Protein AF-A0A2I0HFB6-F1 (afdb_monomer_lite)

pLDDT: mean 73.24, std 8.78, range [55.12, 88.38]

Foldseek 3Di:
DDADPVRDDDDPPPPPPCVPPDDDPCDPPPPPPDQDPVSVVVVVVVVVVVVVVVVVVVVVVVVVVVVVVVD

Radius of gyration: 29.17 Å; chains: 1; bounding box: 41×57×66 Å

Secondary structure (DSSP, 8-state):
-EE-TTS-EE-------GGGSPPPP-------PPPPHHHHHHHHHHHHHHHHHHHHHHHHHHHHHHHHHT-

Sequence (71 aa):
MVMRDNGDIVTDTEDFDTDDMPPLEDVPEEEYLAPDALTLVAMRALSLQTKRVEEVQQENIFHTRCYIKDK

Structure (mmCIF, N/CA/C/O backbone):
data_AF-A0A2I0HFB6-F1
#
_entry.id   AF-A0A2I0HFB6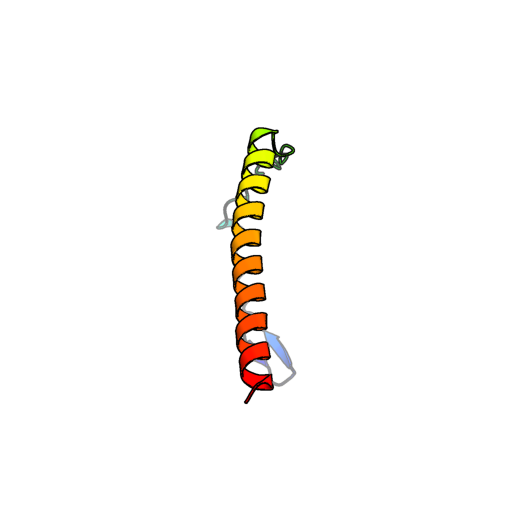-F1
#
loop_
_atom_site.group_PDB
_atom_site.id
_atom_site.type_symbol
_atom_site.label_atom_id
_atom_site.label_alt_id
_atom_site.label_comp_id
_atom_site.label_asym_id
_atom_site.label_entity_id
_atom_site.label_seq_id
_atom_site.pdbx_PDB_ins_code
_atom_site.Cartn_x
_atom_site.Cartn_y
_atom_site.Cartn_z
_atom_site.occupancy
_atom_site.B_iso_or_equiv
_atom_site.auth_seq_id
_atom_site.auth_comp_id
_atom_site.auth_asym_id
_atom_site.auth_atom_id
_atom_site.pdbx_PDB_model_num
ATOM 1 N N . MET A 1 1 ? 4.041 -34.654 -29.961 1.00 68.81 1 MET A N 1
ATOM 2 C CA . MET A 1 1 ? 4.811 -35.386 -28.928 1.00 68.81 1 MET A CA 1
ATOM 3 C C . MET A 1 1 ? 4.114 -36.701 -28.630 1.00 68.81 1 MET A C 1
ATOM 5 O O . MET A 1 1 ? 2.942 -36.673 -28.279 1.00 68.81 1 MET A O 1
ATOM 9 N N . VAL A 1 2 ? 4.794 -37.830 -28.817 1.00 79.94 2 VAL A N 1
ATOM 10 C CA . VAL A 1 2 ? 4.262 -39.186 -28.626 1.00 79.94 2 VAL A CA 1
ATOM 11 C C . VAL A 1 2 ? 5.264 -40.004 -27.807 1.00 79.94 2 VAL A C 1
ATOM 13 O O . VAL A 1 2 ? 6.452 -40.021 -28.117 1.00 79.94 2 VAL A O 1
ATOM 16 N N . MET A 1 3 ? 4.785 -40.674 -26.757 1.00 83.31 3 MET A N 1
ATOM 17 C CA . MET A 1 3 ? 5.576 -41.582 -25.915 1.00 83.31 3 MET A CA 1
ATOM 18 C C . MET A 1 3 ? 5.655 -42.964 -26.563 1.00 83.31 3 MET A C 1
ATOM 20 O O . MET A 1 3 ? 4.625 -43.518 -26.951 1.00 83.31 3 MET A O 1
ATOM 24 N N . ARG A 1 4 ? 6.859 -43.527 -26.655 1.00 84.38 4 ARG A N 1
ATOM 25 C CA . ARG A 1 4 ? 7.086 -44.906 -27.090 1.00 84.38 4 ARG A CA 1
ATOM 26 C C . ARG A 1 4 ? 7.049 -45.861 -25.897 1.00 84.38 4 ARG A C 1
ATOM 28 O O . ARG A 1 4 ? 7.175 -45.471 -24.740 1.00 84.38 4 ARG A O 1
ATOM 35 N N . ASP A 1 5 ? 6.842 -47.132 -26.201 1.00 84.75 5 ASP A N 1
ATOM 36 C CA . ASP A 1 5 ? 6.746 -48.248 -25.256 1.00 84.75 5 ASP A CA 1
ATOM 37 C C . ASP A 1 5 ? 8.030 -48.488 -24.449 1.00 84.75 5 ASP A C 1
ATOM 39 O O . ASP A 1 5 ? 7.978 -48.945 -23.309 1.00 84.75 5 ASP A O 1
ATOM 43 N N . ASN A 1 6 ? 9.176 -48.119 -25.015 1.00 88.06 6 ASN A N 1
ATOM 44 C CA . ASN A 1 6 ? 10.475 -48.107 -24.348 1.00 88.06 6 ASN A CA 1
ATOM 45 C C . ASN A 1 6 ? 10.682 -46.905 -23.401 1.00 88.06 6 ASN A C 1
ATOM 47 O O . ASN A 1 6 ? 11.732 -46.803 -22.772 1.00 88.06 6 ASN A O 1
ATOM 51 N N . GLY A 1 7 ? 9.686 -46.025 -23.270 1.00 78.94 7 GLY A N 1
ATOM 52 C CA . GLY A 1 7 ? 9.717 -44.863 -22.382 1.00 78.94 7 GLY A CA 1
ATOM 53 C C . GLY A 1 7 ? 10.336 -43.610 -22.999 1.00 78.94 7 GLY A C 1
ATOM 54 O O . GLY A 1 7 ? 10.317 -42.559 -22.360 1.00 78.94 7 GLY A O 1
ATOM 55 N N . ASP A 1 8 ? 10.832 -43.690 -24.234 1.00 83.88 8 ASP A N 1
ATOM 56 C CA . ASP A 1 8 ? 11.361 -42.529 -24.941 1.00 83.88 8 ASP A CA 1
ATOM 57 C C . ASP A 1 8 ? 10.223 -41.660 -25.481 1.00 83.88 8 ASP A C 1
ATOM 59 O O . ASP A 1 8 ? 9.224 -42.157 -26.012 1.00 83.88 8 ASP A O 1
ATOM 63 N N . ILE A 1 9 ? 10.382 -40.340 -25.394 1.00 80.19 9 ILE A N 1
ATOM 64 C CA . ILE A 1 9 ? 9.390 -39.387 -25.896 1.00 80.19 9 ILE A CA 1
ATOM 65 C C . ILE A 1 9 ? 9.870 -38.814 -27.222 1.00 80.19 9 ILE A C 1
ATOM 67 O O . ILE A 1 9 ? 10.917 -38.177 -27.275 1.00 80.19 9 ILE A O 1
ATOM 71 N N . VAL A 1 10 ? 9.093 -39.007 -28.289 1.00 78.69 10 VAL A N 1
ATOM 72 C CA . VAL A 1 10 ? 9.364 -38.405 -29.598 1.00 78.69 10 VAL A CA 1
ATOM 73 C C . VAL A 1 10 ? 8.414 -37.239 -29.822 1.00 78.69 10 VAL A C 1
ATOM 75 O O . VAL A 1 10 ? 7.220 -37.390 -30.080 1.00 78.69 10 VAL A O 1
ATOM 78 N N . THR A 1 11 ? 8.942 -36.036 -29.689 1.00 75.50 11 THR A N 1
ATOM 79 C CA . THR A 1 11 ? 8.387 -34.832 -30.305 1.00 75.50 11 THR A CA 1
ATOM 80 C C . THR A 1 11 ? 8.781 -34.803 -31.771 1.00 75.50 11 THR A C 1
ATOM 82 O O . THR A 1 11 ? 9.971 -34.887 -32.056 1.00 75.50 11 THR A O 1
ATOM 85 N N . ASP A 1 12 ? 7.818 -34.619 -32.679 1.00 66.69 12 ASP A N 1
ATOM 86 C CA . ASP A 1 12 ? 8.121 -33.907 -33.923 1.00 66.69 12 ASP A CA 1
ATOM 87 C C . ASP A 1 12 ? 8.512 -32.497 -33.491 1.00 66.69 12 ASP A C 1
ATOM 89 O O . ASP A 1 12 ? 7.662 -31.662 -33.182 1.00 66.69 12 ASP A O 1
ATOM 93 N N . THR A 1 13 ? 9.810 -32.285 -33.324 1.00 63.38 13 THR A N 1
ATOM 94 C CA . THR A 1 13 ? 10.397 -30.955 -33.320 1.00 63.38 13 THR A CA 1
ATOM 95 C C . 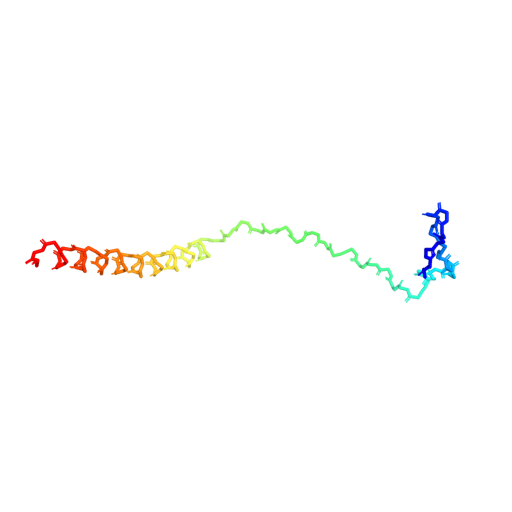THR A 1 13 ? 10.461 -30.536 -34.782 1.00 63.38 13 THR A C 1
ATOM 97 O O . THR A 1 13 ? 11.532 -30.518 -35.376 1.00 63.38 13 THR A O 1
ATOM 100 N N . GLU A 1 14 ? 9.297 -30.286 -35.388 1.00 61.72 14 GLU A N 1
ATOM 101 C CA . GLU A 1 14 ? 9.250 -29.199 -36.362 1.00 61.72 14 GLU A CA 1
ATOM 102 C C . GLU A 1 14 ? 9.737 -28.009 -35.552 1.00 61.72 14 GLU A C 1
ATOM 104 O O . GLU A 1 14 ? 9.164 -27.713 -34.495 1.00 61.72 14 GLU A O 1
ATOM 109 N N . ASP A 1 15 ? 10.906 -27.505 -35.936 1.00 62.06 15 ASP A N 1
ATOM 110 C CA . ASP A 1 15 ? 11.571 -26.385 -35.306 1.00 62.06 15 ASP A CA 1
ATOM 111 C C . ASP A 1 15 ? 10.485 -25.366 -34.978 1.00 62.06 15 ASP A C 1
ATOM 113 O O . ASP A 1 15 ? 9.798 -24.876 -35.872 1.00 62.06 15 ASP A O 1
ATOM 117 N N . PHE A 1 16 ? 10.200 -25.167 -33.686 1.00 62.19 16 PHE A N 1
ATOM 118 C CA . PHE A 1 16 ? 9.276 -24.115 -33.295 1.00 62.19 16 PHE A CA 1
ATOM 119 C C . PHE A 1 16 ? 9.974 -22.844 -33.748 1.00 62.19 16 PHE A C 1
ATOM 121 O O . PHE A 1 16 ? 10.886 -22.386 -33.060 1.00 62.19 16 PHE A O 1
ATOM 128 N N . ASP A 1 17 ? 9.613 -22.366 -34.939 1.00 65.31 17 ASP A N 1
ATOM 129 C CA . ASP A 1 17 ? 10.160 -21.172 -35.549 1.00 65.31 17 ASP A CA 1
ATOM 130 C C . ASP A 1 17 ? 9.820 -20.030 -34.602 1.00 65.31 17 ASP A C 1
ATOM 132 O O . ASP A 1 17 ? 8.752 -19.421 -34.629 1.00 65.31 17 ASP A O 1
ATOM 136 N N . THR A 1 18 ? 10.760 -19.748 -33.708 1.00 64.06 18 THR A N 1
ATOM 137 C CA . THR A 1 18 ? 10.744 -18.549 -32.881 1.00 64.06 18 THR A CA 1
ATOM 138 C C . THR A 1 18 ? 10.863 -17.298 -33.747 1.00 64.06 18 THR A C 1
ATOM 140 O O . THR A 1 18 ? 10.704 -16.204 -33.226 1.00 64.06 18 THR A O 1
ATOM 143 N N . ASP A 1 19 ? 11.127 -17.465 -35.049 1.00 65.00 19 ASP A N 1
ATOM 144 C CA . ASP A 1 19 ? 11.124 -16.428 -36.081 1.00 65.00 19 ASP A CA 1
ATOM 145 C C . ASP A 1 19 ? 9.733 -15.790 -36.271 1.00 65.00 19 ASP A C 1
ATOM 147 O O . ASP A 1 19 ? 9.639 -14.634 -36.676 1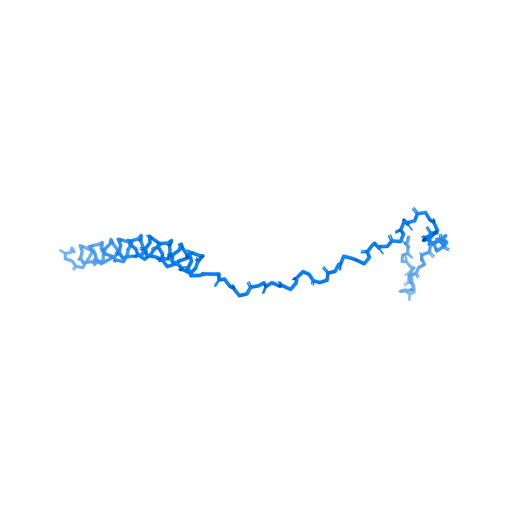.00 65.00 19 ASP A O 1
ATOM 151 N N . ASP A 1 20 ? 8.652 -16.498 -35.907 1.00 72.81 20 ASP A N 1
ATOM 152 C CA . ASP A 1 20 ? 7.277 -15.965 -35.955 1.00 72.81 20 ASP A CA 1
ATOM 153 C C . ASP A 1 20 ? 6.857 -15.282 -34.633 1.00 72.81 20 ASP A C 1
ATOM 155 O O . ASP A 1 20 ? 5.805 -14.644 -34.544 1.00 72.81 20 ASP A O 1
ATOM 159 N N . MET A 1 21 ? 7.677 -15.392 -33.578 1.00 79.06 21 MET A N 1
ATOM 160 C CA . MET A 1 21 ? 7.439 -14.720 -32.301 1.00 79.06 21 MET A CA 1
ATOM 161 C C . MET A 1 21 ? 8.166 -13.367 -32.302 1.00 79.06 21 MET A C 1
ATOM 163 O O . MET A 1 21 ? 9.396 -13.339 -32.382 1.00 79.06 21 MET A O 1
ATOM 167 N N . PRO A 1 22 ? 7.461 -12.229 -32.176 1.00 78.88 22 PRO A N 1
ATOM 168 C CA . PRO A 1 22 ? 8.130 -10.939 -32.087 1.00 78.88 22 PRO A CA 1
ATOM 169 C C . PRO A 1 22 ? 9.053 -10.903 -30.856 1.00 78.88 22 PRO A C 1
ATOM 171 O O . PRO A 1 22 ? 8.727 -11.510 -29.828 1.00 78.88 22 PRO A O 1
ATOM 174 N N . PRO A 1 23 ? 10.199 -10.198 -30.932 1.00 79.62 23 PRO A N 1
ATOM 175 C CA . PRO A 1 23 ? 11.090 -10.062 -29.790 1.00 79.62 23 PRO A CA 1
ATOM 176 C C . PRO A 1 23 ? 10.331 -9.429 -28.623 1.00 79.62 23 PRO A C 1
ATOM 178 O O . PRO A 1 23 ? 9.527 -8.515 -28.816 1.00 79.62 23 PRO A O 1
ATOM 181 N N . LEU A 1 24 ? 10.587 -9.918 -27.409 1.00 78.56 24 LEU A N 1
ATOM 182 C CA . LEU A 1 24 ? 10.065 -9.274 -26.210 1.00 78.56 24 LEU A CA 1
ATOM 183 C C . LEU A 1 24 ? 10.652 -7.865 -26.138 1.00 78.56 24 LEU A C 1
ATOM 185 O O . LEU A 1 24 ? 11.867 -7.687 -26.220 1.00 78.56 24 LEU A O 1
ATOM 189 N N . GLU A 1 25 ? 9.785 -6.867 -26.016 1.00 81.25 25 GLU A N 1
ATOM 190 C CA . GLU A 1 25 ? 10.229 -5.514 -25.722 1.00 81.25 25 GLU A CA 1
ATOM 191 C C . GLU A 1 25 ? 10.768 -5.494 -24.292 1.00 81.25 25 GLU A C 1
ATOM 193 O O . GLU A 1 25 ? 10.084 -5.929 -23.360 1.00 81.25 25 GLU A O 1
ATOM 198 N N . ASP A 1 26 ? 11.995 -4.995 -24.125 1.00 79.50 26 ASP A N 1
ATOM 199 C CA . ASP A 1 26 ? 12.551 -4.683 -22.813 1.00 79.50 26 ASP A CA 1
ATOM 200 C C . ASP A 1 26 ? 11.702 -3.564 -22.202 1.00 79.50 26 ASP A C 1
ATOM 202 O O . ASP A 1 26 ? 11.936 -2.370 -22.410 1.00 79.50 26 ASP A O 1
ATOM 206 N N . VAL A 1 27 ? 10.663 -3.960 -21.469 1.00 78.81 27 VAL A N 1
ATOM 207 C CA . VAL A 1 27 ? 9.928 -3.048 -20.603 1.00 78.81 27 VAL A CA 1
ATOM 208 C C . VAL A 1 27 ? 10.922 -2.627 -19.526 1.00 78.81 27 VAL A C 1
ATOM 210 O O . VAL A 1 27 ? 11.476 -3.505 -18.857 1.00 78.81 27 VAL A O 1
ATOM 213 N N . PRO A 1 28 ? 11.200 -1.321 -19.356 1.00 76.62 28 PRO A N 1
ATOM 214 C CA . PRO A 1 28 ? 12.041 -0.889 -18.254 1.00 76.62 28 PRO A CA 1
ATOM 215 C C . PRO A 1 28 ? 11.430 -1.450 -16.976 1.00 76.62 28 PRO A C 1
ATOM 217 O O . PRO A 1 28 ? 10.219 -1.322 -16.790 1.00 76.62 28 PRO A O 1
ATOM 220 N N . GLU A 1 29 ? 12.241 -2.098 -16.133 1.00 70.94 29 GLU A N 1
ATOM 221 C CA . GLU A 1 29 ? 11.798 -2.476 -14.794 1.00 70.94 29 GLU A CA 1
ATOM 222 C C . GLU A 1 29 ? 11.270 -1.201 -14.146 1.00 70.94 29 GLU A C 1
ATOM 224 O O . GLU A 1 29 ? 12.032 -0.290 -13.816 1.00 70.94 29 GLU A O 1
ATOM 229 N N . GLU A 1 30 ? 9.945 -1.086 -14.094 1.00 68.25 30 GLU A N 1
ATOM 230 C CA . GLU A 1 30 ? 9.285 0.080 -13.552 1.00 68.25 30 GLU A CA 1
ATOM 231 C C . GLU A 1 30 ? 9.641 0.044 -12.073 1.00 68.25 30 GLU A C 1
ATOM 233 O O . GLU A 1 30 ? 9.179 -0.825 -11.331 1.00 68.25 30 GLU A O 1
ATOM 238 N N . GLU A 1 31 ? 10.595 0.891 -11.680 1.00 67.06 31 GLU A N 1
ATOM 239 C CA . GLU A 1 31 ? 11.071 0.984 -10.311 1.00 67.06 31 GLU A CA 1
ATOM 240 C C . GLU A 1 31 ? 9.841 1.303 -9.470 1.00 67.06 31 GLU A C 1
ATOM 242 O O . GLU A 1 31 ? 9.339 2.427 -9.497 1.00 67.06 31 GLU A O 1
ATOM 247 N N . TYR A 1 32 ? 9.287 0.277 -8.815 1.00 67.06 32 TYR A N 1
ATOM 248 C CA . TYR A 1 32 ? 8.089 0.406 -8.002 1.00 67.06 32 TYR A CA 1
ATOM 249 C C . TYR A 1 32 ? 8.412 1.407 -6.900 1.00 67.06 32 TYR A C 1
ATOM 251 O O . TYR A 1 32 ? 9.015 1.063 -5.880 1.00 67.06 32 TYR A O 1
ATOM 259 N N . LEU A 1 33 ? 8.058 2.670 -7.141 1.00 69.00 33 LEU A N 1
ATOM 260 C CA . LEU A 1 33 ? 8.307 3.746 -6.205 1.00 69.00 33 LEU A CA 1
ATOM 261 C C . LEU A 1 33 ? 7.659 3.360 -4.882 1.00 69.00 33 LEU A C 1
ATOM 263 O O . LEU A 1 33 ? 6.532 2.853 -4.846 1.00 69.00 33 LEU A O 1
ATOM 267 N N . ALA A 1 34 ? 8.388 3.588 -3.789 1.00 75.44 34 ALA A N 1
ATOM 268 C CA . ALA A 1 34 ? 7.847 3.376 -2.460 1.00 75.44 34 ALA A CA 1
ATOM 269 C C . ALA A 1 34 ? 6.477 4.078 -2.364 1.00 75.44 34 ALA A C 1
ATOM 271 O O . ALA A 1 34 ? 6.372 5.231 -2.799 1.00 75.44 34 ALA A O 1
ATOM 272 N N . PRO A 1 35 ? 5.439 3.410 -1.821 1.00 75.56 35 PRO A N 1
ATOM 273 C CA . PRO A 1 35 ? 4.106 3.984 -1.735 1.00 75.56 35 PRO A CA 1
ATOM 274 C C . PRO A 1 35 ? 4.174 5.369 -1.102 1.00 75.56 35 PRO A C 1
ATOM 276 O O . PRO A 1 35 ? 4.749 5.537 -0.022 1.00 75.56 35 PRO A O 1
ATOM 279 N N . ASP A 1 36 ? 3.601 6.363 -1.773 1.00 82.62 36 ASP A N 1
ATOM 280 C CA . ASP A 1 36 ? 3.571 7.711 -1.231 1.00 82.62 36 ASP A CA 1
ATOM 281 C C . ASP A 1 36 ? 2.722 7.771 0.054 1.00 82.62 36 ASP A C 1
ATOM 283 O O . ASP A 1 36 ? 1.997 6.839 0.428 1.00 82.62 36 ASP A O 1
ATOM 287 N N . ALA A 1 37 ? 2.815 8.890 0.775 1.00 77.94 37 ALA A N 1
ATOM 288 C CA . ALA A 1 37 ? 2.098 9.057 2.038 1.00 77.94 37 ALA A CA 1
ATOM 289 C C . ALA A 1 37 ? 0.576 8.860 1.881 1.00 77.94 37 ALA A C 1
ATOM 291 O O . ALA A 1 37 ? -0.076 8.354 2.796 1.00 77.94 37 ALA A O 1
ATOM 292 N N . LEU A 1 38 ? 0.012 9.217 0.723 1.00 78.75 38 LEU A N 1
ATOM 293 C CA . LEU A 1 38 ? -1.408 9.041 0.418 1.00 78.75 38 LEU A CA 1
ATOM 294 C C . LEU A 1 38 ? -1.766 7.562 0.238 1.00 78.75 38 LEU A C 1
ATOM 296 O O . LEU A 1 38 ? -2.764 7.104 0.798 1.00 78.75 38 LEU A O 1
ATOM 300 N N . THR A 1 39 ? -0.928 6.800 -0.460 1.00 86.38 39 THR A N 1
ATOM 301 C CA . THR A 1 39 ? -1.082 5.357 -0.668 1.00 86.38 39 THR A CA 1
ATOM 302 C C . THR A 1 39 ? -1.009 4.617 0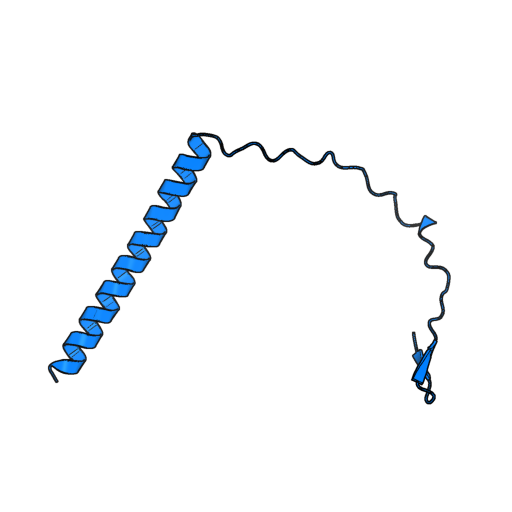.663 1.00 86.38 39 THR A C 1
ATOM 304 O O . THR A 1 39 ? -1.867 3.785 0.958 1.00 86.38 39 THR A O 1
ATOM 307 N N . LEU A 1 40 ? -0.069 4.987 1.538 1.00 86.19 40 LEU A N 1
ATOM 308 C CA . LEU A 1 40 ? 0.022 4.423 2.888 1.00 86.19 40 LEU A CA 1
ATOM 309 C C . LEU A 1 40 ? -1.226 4.725 3.733 1.00 86.19 40 LEU A C 1
ATOM 311 O O . LEU A 1 40 ? -1.722 3.849 4.449 1.00 86.19 40 LEU A O 1
ATOM 315 N N . VAL A 1 41 ? -1.774 5.943 3.641 1.00 87.00 41 VAL A N 1
ATOM 316 C CA . VAL A 1 41 ? -3.025 6.311 4.326 1.00 87.00 41 VAL A CA 1
ATOM 317 C C . VAL A 1 41 ? -4.208 5.512 3.778 1.00 87.00 41 VAL A C 1
ATOM 319 O O . VAL A 1 41 ? -4.998 4.994 4.572 1.00 87.00 41 VAL A O 1
ATOM 322 N N . ALA A 1 42 ? -4.313 5.352 2.457 1.00 88.38 42 ALA A N 1
ATOM 323 C CA . ALA A 1 42 ? -5.354 4.549 1.823 1.00 88.38 42 ALA A CA 1
ATOM 324 C C . ALA A 1 42 ? -5.274 3.077 2.262 1.00 88.38 42 ALA A C 1
ATOM 326 O O . ALA A 1 42 ? -6.274 2.508 2.703 1.00 88.38 42 ALA A O 1
ATOM 327 N N . MET A 1 43 ? -4.076 2.483 2.255 1.00 88.19 43 MET A N 1
ATOM 328 C CA . MET A 1 43 ? -3.845 1.115 2.733 1.00 88.19 43 MET A CA 1
ATOM 329 C C . MET A 1 43 ? -4.233 0.950 4.206 1.00 88.19 43 MET A C 1
ATOM 331 O O . MET A 1 43 ? -4.895 -0.026 4.574 1.00 88.19 43 MET A O 1
ATOM 335 N N . ARG A 1 44 ? -3.874 1.914 5.065 1.00 85.88 44 ARG A N 1
ATOM 336 C CA . ARG A 1 44 ? -4.248 1.891 6.486 1.00 85.88 44 ARG A CA 1
ATOM 337 C C . ARG A 1 44 ? -5.760 2.001 6.672 1.00 85.88 44 ARG A C 1
ATOM 339 O O . ARG A 1 44 ? -6.319 1.268 7.485 1.00 85.88 44 ARG A O 1
ATOM 346 N N . ALA A 1 45 ? -6.418 2.887 5.928 1.00 86.62 45 ALA A N 1
ATOM 347 C CA . ALA A 1 45 ? -7.866 3.059 5.982 1.00 86.62 45 ALA A CA 1
ATOM 348 C C . ALA A 1 45 ? -8.608 1.787 5.541 1.00 86.62 45 ALA A C 1
ATOM 350 O O . ALA A 1 45 ? -9.550 1.375 6.215 1.00 86.62 45 ALA A O 1
ATOM 351 N N . LEU A 1 46 ? -8.156 1.129 4.469 1.00 83.88 46 LEU A N 1
ATOM 352 C CA . LEU A 1 46 ? -8.705 -0.152 4.009 1.00 83.88 46 LEU A CA 1
ATOM 353 C C . LEU A 1 46 ? -8.480 -1.270 5.035 1.00 83.88 46 LEU A C 1
ATOM 355 O O . LEU A 1 46 ? -9.412 -1.990 5.380 1.00 83.88 46 LEU A O 1
ATOM 359 N N . SER A 1 47 ? -7.280 -1.360 5.609 1.00 80.94 47 SER A N 1
ATOM 360 C CA . SER A 1 47 ? -6.960 -2.376 6.623 1.00 80.94 47 SER A CA 1
ATOM 361 C C . SER A 1 47 ? -7.822 -2.241 7.885 1.00 80.94 47 SER A C 1
ATOM 363 O O . SER A 1 47 ? -8.178 -3.234 8.516 1.00 80.94 47 SER A O 1
ATOM 365 N N . LEU A 1 48 ? -8.176 -1.010 8.269 1.00 77.69 48 LEU A N 1
ATOM 366 C CA . LEU A 1 48 ? -9.073 -0.754 9.399 1.00 77.69 48 LEU A CA 1
ATOM 367 C C . LEU A 1 48 ? -10.525 -1.159 9.106 1.00 77.69 48 LEU A C 1
ATOM 369 O O . LEU A 1 48 ? -11.229 -1.562 10.030 1.00 77.69 48 LEU A O 1
ATOM 373 N N . GLN A 1 49 ? -10.974 -1.083 7.849 1.00 70.06 49 GLN A N 1
ATOM 374 C CA . GLN A 1 49 ? -12.299 -1.580 7.465 1.00 70.06 49 GLN A CA 1
ATOM 375 C C . GLN A 1 49 ? -12.379 -3.101 7.634 1.00 70.06 49 GLN A C 1
ATOM 377 O O . GLN A 1 49 ? -13.334 -3.593 8.232 1.00 70.06 49 GLN A O 1
ATOM 382 N N . THR A 1 50 ? -11.349 -3.832 7.201 1.00 62.09 50 THR A N 1
ATOM 383 C CA . THR A 1 50 ? -11.276 -5.294 7.354 1.00 62.09 50 THR A CA 1
ATOM 384 C C . THR A 1 50 ? -11.265 -5.718 8.824 1.00 62.09 50 THR A C 1
ATOM 386 O O . THR A 1 50 ? -12.006 -6.620 9.206 1.00 62.09 50 THR A O 1
ATOM 389 N N . LYS A 1 51 ? -10.523 -5.004 9.684 1.00 61.53 51 LYS A N 1
ATOM 390 C CA . LYS A 1 51 ? -10.485 -5.283 11.131 1.00 61.53 51 LYS A CA 1
ATOM 391 C C . LYS A 1 51 ? -11.844 -5.157 11.818 1.00 61.53 51 LYS A C 1
ATOM 393 O O . LYS A 1 51 ? -12.161 -5.975 12.669 1.00 61.53 51 LYS A O 1
ATOM 398 N N . ARG A 1 52 ? -12.686 -4.193 11.424 1.00 61.41 52 ARG A N 1
ATOM 399 C CA . ARG A 1 52 ? -14.053 -4.087 11.974 1.00 61.41 52 ARG A CA 1
ATOM 400 C C . ARG A 1 52 ? -14.918 -5.298 11.626 1.00 61.41 52 ARG A C 1
ATOM 402 O O . ARG A 1 52 ? -15.744 -5.706 12.432 1.00 61.41 52 ARG A O 1
ATOM 409 N N . VAL A 1 53 ? -14.745 -5.868 10.434 1.00 62.53 53 VAL A N 1
ATOM 410 C CA . VAL A 1 53 ? -15.476 -7.077 10.025 1.00 62.53 53 VAL A CA 1
ATOM 411 C C . VAL A 1 53 ? -15.017 -8.283 10.848 1.00 62.53 53 VAL A C 1
ATOM 413 O O . VAL A 1 53 ? -15.855 -9.056 11.309 1.00 62.53 53 VAL A O 1
ATOM 416 N N . GLU A 1 54 ? -13.712 -8.410 11.088 1.00 66.31 54 GLU A N 1
ATOM 417 C CA . GLU A 1 54 ? -13.141 -9.453 11.952 1.00 66.31 54 G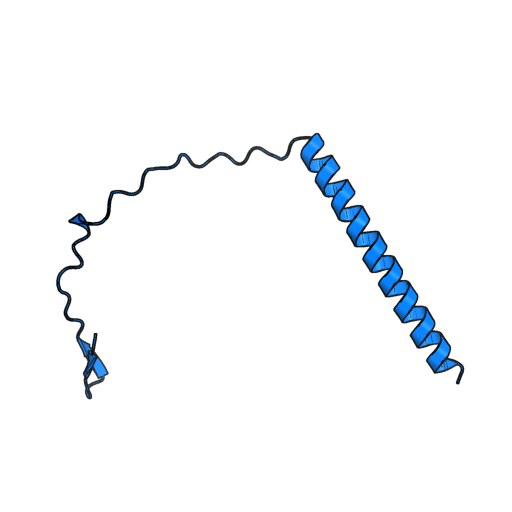LU A CA 1
ATOM 418 C C . GLU A 1 54 ? -13.603 -9.320 13.412 1.00 66.31 54 GLU A C 1
ATOM 420 O O . GLU A 1 54 ? -14.003 -10.315 14.013 1.00 66.31 54 GLU A O 1
ATOM 425 N N . GLU A 1 55 ? -13.628 -8.103 13.967 1.00 67.94 55 GLU A N 1
ATOM 426 C CA . GLU A 1 55 ? -14.136 -7.827 15.321 1.00 67.94 55 GLU A CA 1
ATOM 427 C C . GLU A 1 55 ? -15.606 -8.252 15.470 1.00 67.94 55 GLU A C 1
ATOM 429 O O . GLU A 1 55 ? -15.957 -8.952 16.422 1.00 67.94 55 GLU A O 1
ATOM 434 N N . VAL A 1 56 ? -16.456 -7.918 14.491 1.00 63.75 56 VAL A N 1
ATOM 435 C CA . VAL A 1 56 ? -17.870 -8.334 14.475 1.00 63.75 56 VAL A CA 1
ATOM 436 C C . VAL A 1 56 ? -18.007 -9.857 14.361 1.00 63.75 56 VAL A C 1
ATOM 438 O O . VAL A 1 56 ? -18.843 -10.461 15.034 1.00 63.75 56 VAL A O 1
ATOM 441 N N . GLN A 1 57 ? -17.190 -10.518 13.536 1.00 66.31 57 GLN A N 1
ATOM 442 C CA . GLN A 1 57 ? -17.192 -11.982 13.451 1.00 66.31 57 GLN A CA 1
ATOM 443 C C . GLN A 1 57 ? -16.757 -12.636 14.765 1.00 66.31 57 GLN A C 1
ATOM 445 O O . GLN A 1 57 ? -17.378 -13.606 15.205 1.00 66.31 57 GLN A O 1
ATOM 450 N N . GLN A 1 58 ? -15.721 -12.101 15.408 1.00 70.12 58 GLN A N 1
ATOM 451 C CA . GLN A 1 58 ? -15.223 -12.603 16.679 1.00 70.12 58 GLN A CA 1
ATOM 452 C C . GLN A 1 58 ? -16.285 -12.461 17.778 1.00 70.12 58 GLN A C 1
ATOM 454 O O . GLN A 1 58 ? -16.554 -13.429 18.492 1.00 70.12 58 GLN A O 1
ATOM 459 N N . GLU A 1 59 ? -16.942 -11.304 17.869 1.00 72.06 59 GLU A N 1
ATOM 460 C CA . GLU A 1 59 ? -18.050 -11.066 18.797 1.00 72.06 59 GLU A CA 1
ATOM 461 C C . GLU A 1 59 ? -19.220 -12.045 18.565 1.00 72.06 59 GLU A C 1
ATOM 463 O O . GLU A 1 59 ? -19.708 -12.674 19.508 1.00 72.06 59 GLU A O 1
ATOM 468 N N . ASN A 1 60 ? -19.610 -12.278 17.307 1.00 69.75 60 ASN A N 1
ATOM 469 C CA . ASN A 1 60 ? -20.669 -13.233 16.957 1.00 69.75 60 ASN A CA 1
ATOM 470 C C . ASN A 1 60 ? -20.344 -14.680 17.377 1.00 69.75 60 ASN A C 1
ATOM 472 O O . ASN A 1 60 ? -21.231 -15.424 17.819 1.00 69.75 60 ASN A O 1
ATOM 476 N N . ILE A 1 61 ? -19.075 -15.093 17.280 1.00 72.69 61 ILE A N 1
ATOM 477 C CA . ILE A 1 61 ? -18.619 -16.411 17.746 1.00 72.69 61 ILE A CA 1
ATOM 478 C C . ILE A 1 61 ? -18.730 -16.513 19.272 1.00 72.69 61 ILE A C 1
ATOM 480 O O . ILE A 1 61 ? -19.161 -17.553 19.778 1.00 72.69 61 ILE A O 1
ATOM 484 N N . PHE A 1 62 ? -18.370 -15.459 20.012 1.00 70.88 62 PHE A N 1
ATOM 485 C CA . PHE A 1 62 ? -18.489 -15.442 21.472 1.00 70.88 62 PHE A CA 1
ATOM 486 C C . PHE A 1 62 ? -19.942 -15.548 21.931 1.00 70.88 62 PHE A C 1
ATOM 488 O O . PHE A 1 62 ? -20.239 -16.416 22.752 1.00 70.88 62 PHE A O 1
ATOM 495 N N . HIS A 1 63 ? -20.850 -14.745 21.369 1.00 71.50 63 HIS A N 1
ATOM 496 C CA . HIS A 1 63 ? -22.274 -14.778 21.729 1.00 71.50 63 HIS A CA 1
ATOM 497 C C . HIS A 1 63 ? -22.894 -16.154 21.489 1.00 71.50 63 HIS A C 1
ATO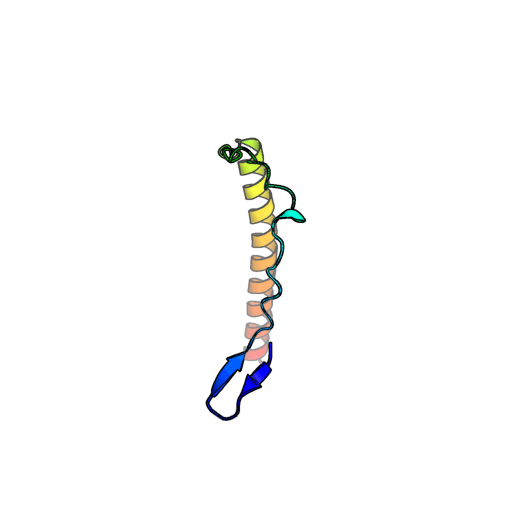M 499 O O . HIS A 1 63 ? -23.534 -16.717 22.378 1.00 71.50 63 HIS A O 1
ATOM 505 N N . THR A 1 64 ? -22.631 -16.747 20.321 1.00 69.94 64 THR A N 1
ATOM 506 C CA . THR A 1 64 ? -23.149 -18.079 19.975 1.00 69.94 64 THR A CA 1
ATOM 507 C C . THR A 1 64 ? -22.590 -19.158 20.907 1.00 69.94 64 THR A C 1
ATOM 509 O O . THR A 1 64 ? -23.333 -20.009 21.391 1.00 69.94 64 THR A O 1
ATOM 512 N N . ARG A 1 65 ? -21.285 -19.123 21.212 1.00 68.38 65 ARG A N 1
ATOM 513 C CA . ARG A 1 65 ? -20.651 -20.097 22.121 1.00 68.38 65 ARG A CA 1
ATOM 514 C C . ARG A 1 65 ? -21.087 -19.934 23.579 1.00 68.38 65 ARG A C 1
ATOM 516 O O . ARG A 1 65 ? -21.153 -20.938 24.282 1.00 68.38 65 ARG A O 1
ATOM 523 N N . CYS A 1 66 ? -21.367 -18.711 24.028 1.00 68.19 66 CYS A N 1
ATOM 524 C CA . CYS A 1 66 ? -21.888 -18.441 25.369 1.00 68.19 66 CYS A CA 1
ATOM 525 C C . CYS A 1 66 ? -23.315 -18.993 25.507 1.00 68.19 66 CYS A C 1
ATOM 527 O O . CYS A 1 66 ? -23.582 -19.803 26.387 1.00 68.19 66 CYS A O 1
ATOM 529 N N . TYR A 1 67 ? -24.186 -18.693 24.537 1.00 63.41 67 TYR A N 1
ATOM 530 C CA . TYR A 1 67 ? -25.568 -19.180 24.526 1.00 63.41 67 TYR A CA 1
ATOM 531 C C . TYR A 1 67 ? -25.685 -20.715 24.479 1.00 63.41 67 TYR A C 1
ATOM 533 O O . TYR A 1 67 ? -26.604 -21.284 25.059 1.00 63.41 67 TYR A O 1
ATOM 541 N N . ILE A 1 68 ? -24.752 -21.402 23.809 1.00 63.12 68 ILE A N 1
ATOM 542 C CA . ILE A 1 68 ? -24.706 -22.876 23.774 1.00 63.12 68 ILE A CA 1
ATOM 543 C C . ILE A 1 68 ? -24.265 -23.473 25.122 1.00 63.12 68 ILE A C 1
ATOM 545 O O . ILE A 1 68 ? -24.626 -24.606 25.418 1.00 63.12 68 ILE A O 1
ATOM 549 N N . LYS A 1 69 ? -23.487 -22.746 25.934 1.00 58.59 69 LYS A N 1
ATOM 550 C CA . LYS A 1 69 ? -23.043 -23.212 27.259 1.00 58.59 69 LYS A CA 1
ATOM 551 C C . LYS A 1 69 ? -24.106 -23.063 28.348 1.00 58.59 69 LYS A C 1
ATOM 553 O O . LYS A 1 69 ? -24.068 -23.828 29.305 1.00 58.59 69 LYS A O 1
ATOM 558 N N . ASP A 1 70 ? -25.014 -22.104 28.201 1.00 58.28 70 ASP A N 1
ATOM 559 C CA . ASP A 1 70 ? -26.079 -21.813 29.172 1.00 58.28 70 ASP A CA 1
ATOM 560 C C . ASP A 1 70 ? -27.394 -22.582 28.891 1.00 58.28 70 ASP A C 1
ATOM 562 O O . ASP A 1 70 ? -28.449 -22.238 29.431 1.00 58.28 70 ASP A O 1
ATOM 566 N N . LYS A 1 71 ? -27.349 -23.625 28.050 1.00 55.12 71 LYS A N 1
ATOM 567 C CA . LYS A 1 71 ? -28.452 -24.551 27.741 1.00 55.12 71 LYS A CA 1
ATOM 568 C C . LYS A 1 71 ? -28.080 -25.983 28.105 1.00 55.12 71 LYS A C 1
ATOM 570 O O . LYS A 1 71 ? -28.996 -26.702 28.561 1.00 55.12 71 LYS A O 1
#

Organism: Punica granatum (NCBI:txid22663)